Protein AF-A0A497QEI2-F1 (afdb_monomer_lite)

Structure (mmCIF, N/CA/C/O backbone):
data_AF-A0A497QEI2-F1
#
_entry.id   AF-A0A497QEI2-F1
#
loop_
_atom_site.group_PDB
_atom_site.id
_atom_site.type_symbol
_atom_site.label_atom_id
_atom_site.label_alt_id
_atom_site.label_comp_id
_atom_site.label_asym_id
_atom_site.label_entity_id
_atom_site.label_seq_id
_atom_site.pdbx_PDB_ins_code
_atom_site.Cartn_x
_atom_site.Cartn_y
_atom_site.Cartn_z
_atom_site.occupancy
_atom_site.B_iso_or_equiv
_atom_site.auth_seq_id
_atom_site.auth_comp_id
_atom_site.auth_asym_id
_atom_site.auth_atom_id
_atom_site.pdbx_PDB_model_num
ATOM 1 N N . MET A 1 1 ? 20.158 -14.755 -14.383 1.00 67.44 1 MET A N 1
ATOM 2 C CA . MET A 1 1 ? 20.788 -13.424 -14.529 1.00 67.44 1 MET A CA 1
ATOM 3 C C . MET A 1 1 ? 19.788 -12.566 -15.291 1.00 67.44 1 MET A C 1
ATOM 5 O O . MET A 1 1 ? 19.234 -13.089 -16.249 1.00 67.44 1 MET A O 1
ATOM 9 N N . ALA A 1 2 ? 19.468 -11.356 -14.830 1.00 78.56 2 ALA A N 1
ATOM 10 C CA . ALA A 1 2 ? 18.499 -10.498 -15.522 1.00 78.56 2 ALA A CA 1
ATOM 11 C C . ALA A 1 2 ? 19.090 -9.981 -16.848 1.00 78.56 2 ALA A C 1
ATOM 13 O O . ALA A 1 2 ? 20.278 -9.659 -16.894 1.00 78.56 2 ALA A O 1
ATOM 14 N N . ASP A 1 3 ? 18.283 -9.929 -17.911 1.00 86.31 3 ASP A N 1
ATOM 15 C CA . ASP A 1 3 ? 18.670 -9.302 -19.179 1.00 86.31 3 ASP A CA 1
ATOM 16 C C . ASP A 1 3 ? 18.530 -7.783 -19.051 1.00 86.31 3 ASP A C 1
ATOM 18 O O . ASP A 1 3 ? 17.438 -7.269 -18.826 1.00 86.31 3 ASP A O 1
ATOM 22 N N . LEU A 1 4 ? 19.639 -7.058 -19.184 1.00 87.56 4 LEU A N 1
ATOM 23 C CA . LEU A 1 4 ? 19.651 -5.602 -19.032 1.00 87.56 4 LEU A CA 1
ATOM 24 C C . LEU A 1 4 ? 19.165 -4.856 -20.283 1.00 87.56 4 LEU A C 1
ATOM 26 O O . LEU A 1 4 ? 18.979 -3.645 -20.230 1.00 87.56 4 LEU A O 1
ATOM 30 N N . ARG A 1 5 ? 18.967 -5.546 -21.413 1.00 91.75 5 ARG A N 1
ATOM 31 C CA . ARG A 1 5 ? 18.490 -4.930 -22.666 1.00 91.75 5 ARG A CA 1
ATOM 32 C C . ARG A 1 5 ? 16.989 -4.642 -22.656 1.00 91.75 5 ARG A C 1
ATOM 34 O O . ARG A 1 5 ? 16.527 -3.863 -23.479 1.00 91.75 5 ARG A O 1
ATOM 41 N N . SER A 1 6 ? 16.256 -5.271 -21.744 1.00 89.44 6 SER A N 1
ATOM 42 C CA . SER A 1 6 ? 14.812 -5.120 -21.543 1.00 89.44 6 SER A CA 1
ATOM 43 C C . SER A 1 6 ? 14.510 -4.830 -20.072 1.00 89.44 6 SER A C 1
ATOM 45 O O . SER A 1 6 ? 13.608 -5.425 -19.489 1.00 89.44 6 SER A O 1
ATOM 47 N N . LEU A 1 7 ? 15.350 -4.010 -19.434 1.00 92.81 7 LEU A N 1
ATOM 48 C CA . LEU A 1 7 ? 15.159 -3.656 -18.035 1.00 92.81 7 LEU A CA 1
ATOM 49 C C . LEU A 1 7 ? 13.939 -2.737 -17.898 1.00 92.81 7 LEU A C 1
ATOM 51 O O . LEU A 1 7 ? 13.937 -1.636 -18.441 1.00 92.81 7 LEU A O 1
ATOM 55 N N . GLU A 1 8 ? 12.960 -3.194 -17.130 1.00 93.69 8 GLU A N 1
ATOM 56 C CA . GLU A 1 8 ? 11.749 -2.460 -16.760 1.00 93.69 8 GLU A CA 1
ATOM 57 C C . GLU A 1 8 ? 11.865 -1.954 -15.318 1.00 93.69 8 GLU A C 1
ATOM 59 O O . GLU A 1 8 ? 12.496 -2.594 -14.466 1.00 93.69 8 GLU A O 1
ATOM 64 N N . ILE A 1 9 ? 11.268 -0.796 -15.037 1.00 95.19 9 ILE A N 1
ATOM 65 C CA . ILE A 1 9 ? 11.345 -0.139 -13.731 1.00 95.19 9 ILE A CA 1
ATOM 66 C C . ILE A 1 9 ? 9.950 -0.074 -13.116 1.00 95.19 9 ILE A C 1
ATOM 68 O O . ILE A 1 9 ? 9.048 0.595 -13.614 1.00 95.19 9 ILE A O 1
ATOM 72 N N . GLY A 1 10 ? 9.790 -0.753 -11.981 1.00 96.88 10 GLY A N 1
ATOM 73 C CA . GLY A 1 10 ? 8.594 -0.660 -11.148 1.00 96.88 10 GLY A CA 1
ATOM 74 C C . GLY A 1 10 ? 8.697 0.426 -10.077 1.00 96.88 10 GLY A C 1
ATOM 75 O O . GLY A 1 10 ? 9.791 0.836 -9.682 1.00 96.88 10 GLY A O 1
ATOM 76 N N . ALA A 1 11 ? 7.546 0.848 -9.560 1.00 97.06 11 ALA A N 1
ATOM 77 C CA . ALA A 1 11 ? 7.425 1.750 -8.418 1.00 97.06 11 ALA A CA 1
ATOM 78 C C . ALA A 1 11 ? 6.603 1.114 -7.280 1.00 97.06 11 ALA A C 1
ATOM 80 O O . ALA A 1 11 ? 5.790 0.218 -7.513 1.00 97.06 11 ALA A O 1
ATOM 81 N N . PRO A 1 12 ? 6.752 1.574 -6.028 1.00 95.38 12 PRO A N 1
ATOM 82 C CA . PRO A 1 12 ? 5.776 1.279 -4.987 1.00 95.38 12 PRO A CA 1
ATOM 83 C C . PRO A 1 12 ? 4.404 1.845 -5.376 1.00 95.38 12 PRO A C 1
ATOM 85 O O . PRO A 1 12 ? 4.284 3.021 -5.723 1.00 95.38 12 PRO A O 1
ATOM 88 N N . GLY A 1 13 ? 3.372 1.010 -5.316 1.00 93.75 13 GLY A N 1
ATOM 89 C CA . GLY A 1 13 ? 1.993 1.431 -5.514 1.00 93.75 13 GLY A CA 1
ATOM 90 C C . GLY A 1 13 ? 1.532 2.329 -4.361 1.00 93.75 13 GLY A C 1
ATOM 91 O O . GLY A 1 13 ? 1.908 2.091 -3.212 1.00 93.75 13 GLY A O 1
ATOM 92 N N . PRO A 1 14 ? 0.735 3.374 -4.618 1.00 92.81 14 PRO A N 1
ATOM 93 C CA . PRO A 1 14 ? 0.206 4.228 -3.565 1.00 92.81 14 PRO A CA 1
ATOM 94 C C . PRO A 1 14 ? -0.941 3.517 -2.840 1.00 92.81 14 PRO A C 1
ATOM 96 O O . PRO A 1 14 ? -1.903 3.088 -3.464 1.00 92.81 14 PRO A O 1
ATOM 99 N N . PHE A 1 15 ? -0.858 3.413 -1.517 1.00 87.75 15 PHE A N 1
ATOM 100 C CA . PHE A 1 15 ? -1.844 2.694 -0.696 1.00 87.75 15 PHE A CA 1
ATOM 101 C C . PHE A 1 15 ? -2.321 3.503 0.515 1.00 87.75 15 PHE A C 1
ATOM 103 O O . PHE A 1 15 ? -3.017 2.977 1.373 1.00 87.75 15 PHE A O 1
ATOM 110 N N . LEU A 1 16 ? -1.912 4.769 0.629 1.00 86.06 16 LEU A N 1
ATOM 111 C CA . LEU A 1 16 ? -2.331 5.613 1.744 1.00 86.06 16 LEU A CA 1
ATOM 112 C C . LEU A 1 16 ? -3.706 6.232 1.458 1.00 86.06 16 LEU A C 1
ATOM 114 O O . LEU A 1 16 ? -3.910 6.736 0.346 1.00 86.06 16 LEU A O 1
ATOM 118 N N . PRO A 1 17 ? -4.619 6.234 2.445 1.00 82.94 17 PRO A N 1
ATOM 119 C CA . PRO A 1 17 ? -5.944 6.806 2.288 1.00 82.94 17 PRO A CA 1
ATOM 120 C C . PRO A 1 17 ? -5.893 8.343 2.199 1.00 82.94 17 PRO A C 1
ATOM 122 O O . PRO A 1 17 ? -4.898 8.974 2.581 1.00 82.94 17 PRO A O 1
ATOM 125 N N . PRO A 1 18 ? -6.972 8.977 1.705 1.00 85.12 18 PRO A N 1
ATOM 126 C CA . PRO A 1 18 ? -8.173 8.349 1.144 1.00 85.12 18 PRO A CA 1
ATOM 127 C C . PRO A 1 18 ? -7.907 7.674 -0.211 1.00 85.12 18 PRO A C 1
ATOM 129 O O . PRO A 1 18 ? -7.002 8.077 -0.947 1.00 85.12 18 PRO A O 1
ATOM 132 N N . TRP A 1 19 ? -8.736 6.688 -0.573 1.00 84.06 19 TRP A N 1
ATOM 133 C CA . TRP A 1 19 ? -8.629 5.944 -1.839 1.00 84.06 19 TRP A CA 1
ATOM 134 C C . TRP A 1 19 ? -8.483 6.842 -3.080 1.00 84.06 19 TRP A C 1
ATOM 136 O O . TRP A 1 19 ? -7.691 6.546 -3.976 1.00 84.06 19 TRP A O 1
ATOM 146 N N . ASP A 1 20 ? -9.173 7.983 -3.121 1.00 89.69 20 ASP A N 1
ATOM 147 C CA . ASP A 1 20 ? -9.088 8.926 -4.243 1.00 89.69 20 ASP A CA 1
ATOM 148 C C . ASP A 1 20 ? -7.663 9.460 -4.471 1.00 89.69 20 ASP A C 1
ATOM 150 O O . ASP A 1 20 ? -7.241 9.660 -5.616 1.00 89.69 20 ASP A O 1
ATOM 154 N N . ASN A 1 21 ? -6.884 9.642 -3.399 1.00 91.00 21 ASN A N 1
ATOM 155 C CA . ASN A 1 21 ? -5.480 10.038 -3.501 1.00 91.00 21 ASN A CA 1
ATOM 156 C C . ASN A 1 21 ? -4.614 8.887 -4.011 1.00 91.00 21 ASN A C 1
ATOM 158 O O . ASN A 1 21 ? -3.746 9.116 -4.857 1.00 91.00 21 ASN A O 1
ATOM 162 N N . ALA A 1 22 ? -4.863 7.660 -3.545 1.00 91.00 22 ALA A N 1
ATOM 163 C CA . ALA A 1 22 ? -4.190 6.473 -4.058 1.00 91.00 22 ALA A CA 1
ATOM 164 C C . ALA A 1 22 ? -4.424 6.328 -5.571 1.00 91.0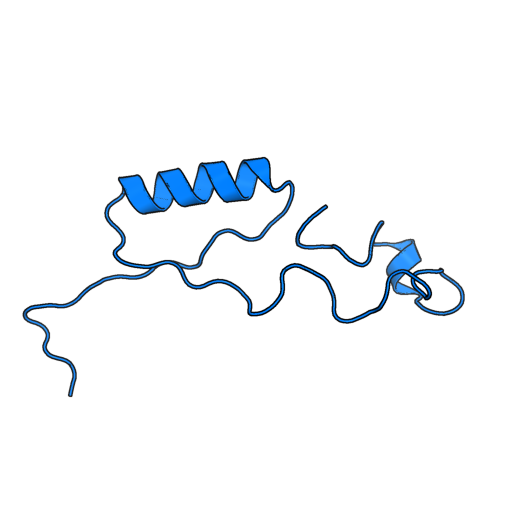0 22 ALA A C 1
ATOM 166 O O . ALA A 1 22 ? -3.468 6.240 -6.342 1.00 91.0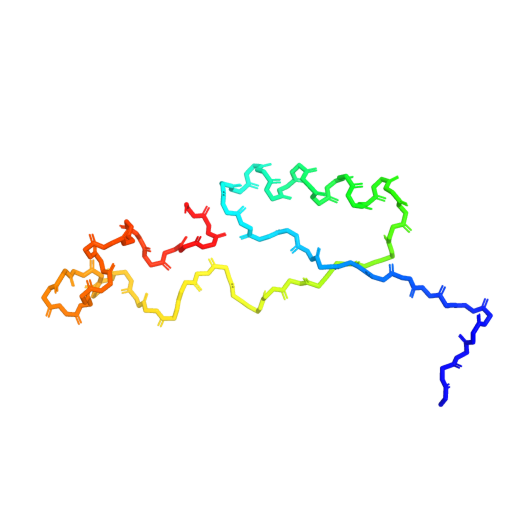0 22 ALA A O 1
ATOM 167 N N . LEU A 1 23 ? -5.675 6.443 -6.026 1.00 92.50 23 LEU A N 1
ATOM 168 C CA . LEU A 1 23 ? -6.032 6.370 -7.443 1.00 92.50 23 LEU A CA 1
ATOM 169 C C . LEU A 1 23 ? -5.386 7.490 -8.271 1.00 92.50 23 LEU A C 1
ATOM 171 O O . LEU A 1 23 ? -4.843 7.234 -9.349 1.00 92.50 23 LEU A O 1
ATOM 175 N N . LYS A 1 24 ? -5.427 8.735 -7.784 1.00 95.81 24 LYS A N 1
ATOM 176 C CA . LYS A 1 24 ? -4.779 9.876 -8.447 1.00 95.81 24 LYS A CA 1
ATOM 177 C C . LYS A 1 24 ? -3.276 9.647 -8.608 1.00 95.81 24 LYS A C 1
ATOM 179 O O . LYS A 1 24 ? -2.733 9.896 -9.683 1.00 95.81 24 LYS A O 1
ATOM 184 N N . ASN A 1 25 ? -2.612 9.174 -7.558 1.00 95.56 25 ASN A N 1
ATOM 185 C CA . ASN A 1 25 ? -1.172 8.948 -7.570 1.00 95.56 25 ASN A CA 1
ATOM 186 C C . ASN A 1 25 ? -0.793 7.755 -8.450 1.00 95.56 25 ASN A C 1
ATOM 188 O O . ASN A 1 25 ? 0.212 7.827 -9.149 1.00 95.56 25 ASN A O 1
ATOM 192 N N . ALA A 1 26 ? -1.614 6.703 -8.493 1.00 96.00 26 ALA A N 1
ATOM 193 C CA . ALA A 1 26 ? -1.383 5.565 -9.377 1.00 96.00 26 ALA A CA 1
ATOM 194 C C . ALA A 1 26 ? -1.398 6.018 -10.846 1.00 96.00 26 ALA A C 1
ATOM 196 O O . ALA A 1 26 ? -0.485 5.705 -11.601 1.00 96.00 26 ALA A O 1
ATOM 197 N N . ARG A 1 27 ? -2.365 6.863 -11.231 1.00 97.19 27 ARG A N 1
ATOM 198 C CA . ARG A 1 27 ? -2.421 7.460 -12.579 1.00 97.19 27 ARG A CA 1
ATOM 199 C C . ARG A 1 27 ? -1.211 8.336 -12.902 1.00 97.19 27 ARG A C 1
ATOM 201 O O . ARG A 1 27 ? -0.809 8.408 -14.057 1.00 97.19 27 ARG A O 1
ATOM 208 N N . LEU A 1 28 ? -0.656 9.030 -11.908 1.00 97.38 28 LEU A N 1
ATOM 209 C CA . LEU A 1 28 ? 0.569 9.807 -12.090 1.00 97.38 28 LEU A CA 1
ATOM 210 C C . LEU A 1 28 ? 1.782 8.895 -12.308 1.00 97.38 28 LEU A C 1
ATOM 212 O O . LEU A 1 28 ? 2.591 9.173 -13.179 1.00 97.38 28 LEU A O 1
ATOM 216 N N . ILE A 1 29 ? 1.914 7.813 -11.542 1.00 97.69 29 ILE A N 1
ATOM 217 C CA . ILE A 1 29 ? 3.014 6.853 -11.714 1.00 97.69 29 ILE A CA 1
ATOM 218 C C . ILE A 1 29 ? 2.941 6.205 -13.103 1.00 97.69 29 ILE A C 1
ATOM 220 O O . ILE A 1 29 ? 3.949 6.150 -13.799 1.00 97.69 29 ILE A O 1
ATOM 224 N N . ASP A 1 30 ? 1.747 5.794 -13.532 1.00 97.06 30 ASP A N 1
ATOM 225 C CA . ASP A 1 30 ? 1.506 5.252 -14.874 1.00 97.06 30 ASP A CA 1
ATOM 226 C C . ASP A 1 30 ? 1.897 6.259 -15.973 1.00 97.06 30 ASP A C 1
ATOM 228 O O . ASP A 1 30 ? 2.650 5.936 -16.889 1.00 97.06 30 ASP A O 1
ATOM 232 N N . SER A 1 31 ? 1.495 7.529 -15.835 1.00 98.19 31 SER A N 1
ATOM 233 C CA . SER A 1 31 ? 1.827 8.565 -16.824 1.00 98.19 31 SER A CA 1
ATOM 234 C C . SER A 1 31 ? 3.311 8.950 -16.871 1.00 98.19 31 SER A C 1
ATOM 236 O O . SER A 1 31 ? 3.759 9.516 -17.869 1.00 98.19 31 SER A O 1
ATOM 238 N N . LEU A 1 32 ? 4.082 8.633 -15.826 1.00 97.88 32 LEU A N 1
ATOM 239 C CA . LEU A 1 32 ? 5.537 8.800 -15.791 1.00 97.88 32 LEU A CA 1
ATOM 240 C C . LEU A 1 32 ? 6.291 7.654 -16.488 1.00 97.88 32 LEU A C 1
ATOM 242 O O . LEU A 1 32 ? 7.504 7.767 -16.664 1.00 97.88 32 LEU A O 1
ATOM 246 N N . GLY A 1 33 ? 5.595 6.592 -16.908 1.00 97.06 33 GLY A N 1
ATOM 247 C CA . GLY A 1 33 ? 6.165 5.491 -17.687 1.00 97.06 33 GLY A CA 1
ATOM 248 C C . GLY A 1 33 ? 6.803 4.377 -16.858 1.00 97.06 33 GLY A C 1
ATOM 249 O O . GLY A 1 33 ? 7.682 3.692 -17.368 1.00 97.06 33 GLY A O 1
ATOM 250 N N . TYR A 1 34 ? 6.401 4.205 -15.595 1.00 97.75 34 TYR A N 1
ATOM 251 C CA . TYR A 1 34 ? 6.775 3.016 -14.821 1.00 97.75 34 TYR A CA 1
ATOM 252 C C . TYR A 1 34 ? 6.012 1.787 -15.326 1.00 97.75 34 TYR A C 1
ATOM 254 O O . TYR A 1 34 ? 4.809 1.856 -15.567 1.00 97.75 34 TYR A O 1
ATOM 262 N N . ASP A 1 35 ? 6.691 0.648 -15.414 1.00 96.75 35 ASP A N 1
ATOM 263 C CA . ASP A 1 35 ? 6.137 -0.581 -15.998 1.00 96.75 35 ASP A CA 1
ATOM 264 C C . ASP A 1 35 ? 5.226 -1.351 -15.032 1.00 96.75 35 ASP A C 1
ATOM 266 O O . ASP A 1 35 ? 4.387 -2.156 -15.437 1.00 96.75 35 ASP A O 1
ATOM 270 N N . SER A 1 36 ? 5.402 -1.145 -13.725 1.00 96.81 36 SER A N 1
ATOM 271 C CA . SER A 1 36 ? 4.644 -1.862 -12.700 1.00 96.81 36 SER A CA 1
ATOM 272 C C . SER A 1 36 ? 4.522 -1.082 -11.397 1.00 96.81 36 SER A C 1
ATOM 274 O O . SER A 1 36 ? 5.329 -0.204 -11.082 1.00 96.81 36 SER A O 1
ATOM 276 N N . MET A 1 37 ? 3.504 -1.437 -10.611 1.00 97.19 37 MET A N 1
ATOM 277 C CA . MET A 1 37 ? 3.314 -0.951 -9.248 1.00 97.19 37 MET A CA 1
ATOM 278 C C . MET A 1 37 ? 3.203 -2.128 -8.280 1.00 97.19 37 MET A C 1
ATOM 280 O O . MET A 1 37 ? 2.431 -3.056 -8.517 1.00 97.19 37 MET A O 1
ATOM 284 N N . ALA A 1 38 ? 3.949 -2.080 -7.177 1.00 95.12 38 ALA A N 1
ATOM 285 C CA . ALA A 1 38 ? 3.888 -3.085 -6.116 1.00 95.12 38 ALA A CA 1
ATOM 286 C C . ALA A 1 38 ? 3.032 -2.587 -4.944 1.00 95.12 38 ALA A C 1
ATOM 288 O O . ALA A 1 38 ? 3.366 -1.580 -4.321 1.00 95.12 38 ALA A O 1
ATOM 289 N N . PHE A 1 39 ? 1.949 -3.295 -4.633 1.00 90.75 39 PHE A N 1
ATOM 290 C CA . PHE A 1 39 ? 1.041 -2.966 -3.532 1.00 90.75 39 PHE A CA 1
ATOM 291 C C . PHE A 1 39 ? 1.238 -3.923 -2.349 1.00 90.75 39 PHE A C 1
ATOM 293 O O . PHE A 1 39 ? 1.697 -5.050 -2.560 1.00 90.75 39 PHE A O 1
ATOM 300 N N . PRO A 1 40 ? 0.891 -3.504 -1.117 1.00 85.69 40 PRO A N 1
ATOM 301 C CA . PRO A 1 40 ? 0.738 -4.446 -0.015 1.00 85.69 40 PRO A CA 1
ATOM 302 C C . PRO A 1 40 ? -0.314 -5.507 -0.369 1.00 85.69 40 PRO A C 1
ATOM 304 O O . PRO A 1 40 ? -1.240 -5.260 -1.142 1.00 85.69 40 PRO A O 1
ATOM 307 N N . ASP A 1 41 ? -0.170 -6.697 0.201 1.00 85.44 41 ASP A N 1
ATOM 308 C CA . ASP A 1 41 ? -1.082 -7.828 0.005 1.00 85.44 41 ASP A CA 1
ATOM 309 C C . ASP A 1 41 ? -2.471 -7.595 0.624 1.00 85.44 41 ASP A C 1
ATOM 311 O O . ASP A 1 41 ? -3.430 -8.282 0.269 1.00 85.44 41 ASP A O 1
ATOM 315 N N . HIS A 1 42 ? -2.596 -6.603 1.508 1.00 79.94 42 HIS A N 1
ATOM 316 C CA . HIS A 1 42 ? -3.850 -6.177 2.114 1.00 79.94 42 HIS A CA 1
ATOM 317 C C . HIS A 1 42 ? -3.955 -4.640 2.195 1.00 79.94 42 HIS A C 1
ATOM 319 O O . HIS A 1 42 ? -2.992 -3.940 2.508 1.00 79.94 42 HIS A O 1
ATOM 325 N N . PHE A 1 43 ? -5.163 -4.109 1.964 1.00 74.62 43 PHE A N 1
ATOM 326 C CA . PHE A 1 43 ? -5.508 -2.693 2.198 1.00 74.62 43 PHE A CA 1
ATOM 327 C C . PHE A 1 43 ? -6.267 -2.466 3.522 1.00 74.62 43 PHE A C 1
ATOM 329 O O . PHE A 1 43 ? -6.521 -1.336 3.927 1.00 74.62 43 PHE A O 1
ATOM 336 N N . ALA A 1 44 ? -6.624 -3.537 4.227 1.00 75.50 44 ALA A N 1
ATOM 337 C CA . ALA A 1 44 ? -7.182 -3.469 5.575 1.00 75.50 44 ALA A CA 1
ATOM 338 C C . ALA A 1 44 ? -6.126 -3.917 6.586 1.00 75.50 44 ALA A C 1
ATOM 340 O O . ALA A 1 44 ? -5.217 -4.668 6.240 1.00 75.50 44 ALA A O 1
ATOM 341 N N . GLY A 1 45 ? -6.224 -3.472 7.834 1.00 76.12 45 GLY A N 1
ATOM 342 C CA . GLY A 1 45 ? -5.437 -4.048 8.916 1.00 76.12 45 GLY A CA 1
ATOM 343 C C . GLY A 1 45 ? -5.799 -5.517 9.160 1.00 76.12 45 GLY A C 1
ATOM 344 O O . GLY A 1 45 ? -6.841 -6.013 8.737 1.00 76.12 45 GLY A O 1
ATOM 345 N N . PHE A 1 46 ? -4.944 -6.224 9.895 1.00 82.12 46 PHE A N 1
ATOM 346 C CA . PHE A 1 46 ? -5.154 -7.638 10.237 1.00 82.12 46 PHE A CA 1
ATOM 347 C C . PHE A 1 46 ? -6.160 -7.871 11.375 1.00 82.12 46 PHE A C 1
ATOM 349 O O . PHE A 1 46 ? -6.381 -9.011 11.783 1.00 82.12 46 PHE A O 1
ATOM 356 N N . VAL A 1 47 ? -6.741 -6.803 11.927 1.00 88.88 47 VAL A N 1
ATOM 357 C CA . VAL A 1 47 ? -7.654 -6.866 13.071 1.00 88.88 47 VAL A CA 1
ATOM 358 C C . VAL A 1 47 ? -9.088 -6.672 12.575 1.00 88.88 47 VAL A C 1
ATOM 360 O O . VAL A 1 47 ? -9.367 -5.655 11.942 1.00 88.88 47 VAL A O 1
ATOM 363 N N . PRO A 1 48 ? -10.011 -7.606 12.857 1.00 89.56 48 PRO A N 1
ATOM 364 C CA . PRO A 1 48 ? -11.408 -7.457 12.478 1.00 89.56 48 PRO A CA 1
ATOM 365 C C . PRO A 1 48 ? -12.065 -6.228 13.112 1.00 89.56 48 PRO A C 1
ATOM 367 O O . PRO A 1 48 ? -11.867 -5.932 14.290 1.00 89.56 48 PRO A O 1
ATOM 370 N N . GLU A 1 49 ? -12.941 -5.577 12.356 1.00 90.81 49 GLU A N 1
ATOM 371 C CA . GLU A 1 49 ? -13.707 -4.416 12.822 1.00 90.81 49 GLU A CA 1
ATOM 372 C C . GLU A 1 49 ? -14.591 -4.715 14.034 1.00 90.81 49 GLU A C 1
ATOM 374 O O . GLU A 1 49 ? -14.708 -3.887 14.932 1.00 90.81 49 GLU A O 1
ATOM 379 N N . CYS A 1 50 ? -15.135 -5.930 14.132 1.00 93.69 50 CYS A N 1
ATOM 380 C CA . CYS A 1 50 ? -15.986 -6.326 15.255 1.00 93.69 50 CYS A CA 1
ATOM 381 C C . CYS A 1 50 ? -15.278 -6.325 16.620 1.00 93.69 50 CYS A C 1
ATOM 383 O O . CYS A 1 50 ? -15.958 -6.372 17.643 1.00 93.69 50 CYS A O 1
ATOM 385 N N . ILE A 1 51 ? -13.941 -6.274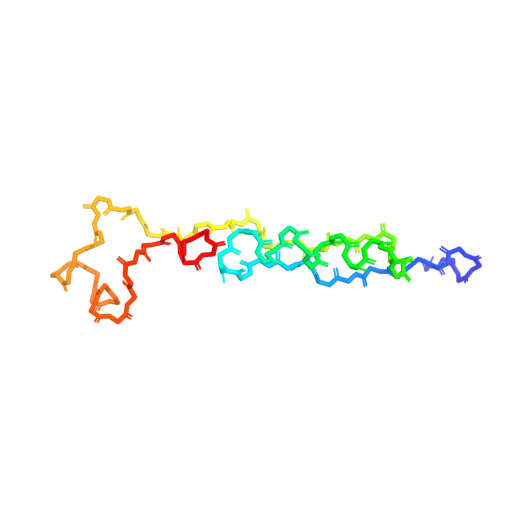 16.643 1.00 94.50 51 ILE A N 1
ATOM 386 C CA . ILE A 1 51 ? -13.135 -6.161 17.865 1.00 94.50 51 ILE A CA 1
ATOM 387 C C . ILE A 1 51 ? -12.332 -4.853 17.924 1.00 94.50 51 ILE A C 1
ATOM 389 O O . ILE A 1 51 ? -11.436 -4.708 18.760 1.00 94.50 51 ILE A O 1
ATOM 393 N N . TRP A 1 52 ? -12.633 -3.888 17.048 1.00 94.00 52 TRP A N 1
ATOM 394 C CA . TRP A 1 52 ? -11.974 -2.583 17.008 1.00 94.00 52 TRP A CA 1
ATOM 395 C C . TRP A 1 52 ? -12.550 -1.615 18.048 1.00 94.00 52 TRP A C 1
ATOM 397 O O . TRP A 1 52 ? -13.058 -0.538 17.743 1.00 94.00 52 TRP A O 1
ATOM 407 N N . THR A 1 53 ? -12.490 -2.020 19.310 1.00 95.19 53 THR A N 1
ATOM 408 C CA . THR A 1 53 ? -12.941 -1.232 20.457 1.00 95.19 53 THR A CA 1
ATOM 409 C C . THR A 1 53 ? -11.772 -1.010 21.418 1.00 95.19 53 THR A C 1
ATOM 411 O O . THR A 1 53 ? -10.912 -1.884 21.525 1.00 95.19 53 THR A O 1
ATOM 414 N N . PRO A 1 54 ? -11.687 0.127 22.137 1.00 95.88 54 PRO A N 1
ATOM 415 C CA . PRO A 1 54 ? -10.544 0.423 23.009 1.00 95.88 54 PRO A CA 1
ATOM 416 C C . PRO A 1 54 ? -10.248 -0.611 24.104 1.00 95.88 54 PRO A C 1
ATOM 418 O O . PRO A 1 54 ? -9.116 -0.686 24.579 1.00 95.88 54 PRO A O 1
ATOM 421 N N . ASP A 1 55 ? -11.249 -1.385 24.524 1.00 96.31 55 ASP A N 1
ATOM 422 C CA . ASP A 1 55 ? -11.129 -2.430 25.541 1.00 96.31 55 ASP A CA 1
ATOM 423 C C . ASP A 1 55 ? -10.487 -3.725 25.015 1.00 96.31 55 ASP A C 1
ATOM 425 O O . ASP A 1 55 ? -9.806 -4.408 25.778 1.00 96.31 55 ASP A O 1
ATOM 429 N N . ILE A 1 56 ? -10.651 -4.044 23.724 1.00 96.56 56 ILE A N 1
ATOM 430 C CA . ILE A 1 56 ? -10.057 -5.236 23.088 1.00 96.56 56 ILE A CA 1
ATOM 431 C C . ILE A 1 56 ? -8.814 -4.864 22.274 1.00 96.56 56 ILE A C 1
ATOM 433 O O . ILE A 1 56 ? -7.798 -5.559 22.315 1.00 96.56 56 ILE A O 1
ATOM 437 N N . THR A 1 57 ? -8.877 -3.741 21.565 1.00 94.94 57 THR A N 1
ATOM 438 C CA . THR A 1 57 ? -7.832 -3.230 20.681 1.00 94.94 57 THR A CA 1
ATOM 439 C C . THR A 1 57 ? -7.447 -1.810 21.108 1.00 94.94 57 THR A C 1
ATOM 441 O O . THR A 1 57 ? -8.002 -0.839 20.593 1.00 94.94 57 THR A O 1
ATOM 444 N N . PRO A 1 58 ? -6.456 -1.633 22.006 1.00 95.00 58 PRO A N 1
ATOM 445 C CA . PRO A 1 58 ? -6.062 -0.311 22.506 1.00 95.00 58 PRO A CA 1
ATOM 446 C C . PRO A 1 58 ? -5.645 0.691 21.417 1.00 95.00 58 PRO A C 1
ATOM 448 O O . PRO A 1 58 ? -5.765 1.899 21.612 1.00 95.00 58 PRO A O 1
ATOM 451 N N . LEU A 1 59 ? -5.194 0.206 20.252 1.00 92.56 59 LEU A N 1
ATOM 452 C CA . LEU A 1 59 ? -4.877 1.043 19.089 1.00 92.56 59 LEU A CA 1
ATOM 453 C C . LEU A 1 59 ? -6.094 1.836 18.574 1.00 92.56 59 LEU A C 1
ATOM 455 O O . LEU A 1 59 ? -5.911 2.917 18.016 1.00 92.56 59 LEU A O 1
ATOM 459 N N . ALA A 1 60 ? -7.321 1.372 18.836 1.00 93.31 60 ALA A N 1
ATOM 460 C CA . ALA A 1 60 ? -8.554 2.086 18.502 1.00 93.31 60 ALA A CA 1
ATOM 461 C C . ALA A 1 60 ? -8.673 3.462 19.194 1.00 93.31 60 ALA A C 1
ATOM 463 O O . ALA A 1 60 ? -9.468 4.296 18.776 1.00 93.31 60 ALA A O 1
ATOM 464 N N . LEU A 1 61 ? -7.867 3.738 20.231 1.00 94.75 61 LEU A N 1
ATOM 465 C CA . LEU A 1 61 ? -7.775 5.068 20.851 1.00 94.75 61 LEU A CA 1
ATOM 466 C C . LEU A 1 61 ? -7.057 6.103 19.974 1.00 94.75 61 LEU A C 1
ATOM 468 O O . LEU A 1 61 ? -7.237 7.302 20.172 1.00 94.75 61 LEU A O 1
ATOM 472 N N . LEU A 1 62 ? -6.202 5.647 19.059 1.00 93.06 62 LEU A N 1
ATOM 473 C CA . LEU A 1 62 ? -5.357 6.501 18.223 1.00 93.06 62 LEU A CA 1
ATOM 474 C C . LEU A 1 62 ? -5.751 6.432 16.749 1.00 93.06 62 LEU A C 1
ATOM 476 O O . LEU A 1 62 ? -5.582 7.409 16.024 1.00 93.06 62 LEU A O 1
ATOM 480 N N . GLN A 1 63 ? -6.255 5.282 16.307 1.00 89.38 63 GLN A N 1
ATOM 481 C CA . GLN A 1 63 ? -6.598 5.022 14.920 1.00 89.38 63 GLN A CA 1
ATOM 482 C C . GLN A 1 63 ? -8.114 4.782 14.779 1.00 89.38 63 GLN A C 1
ATOM 484 O O . GLN A 1 63 ? -8.632 3.849 15.399 1.00 89.38 63 GLN A O 1
ATOM 489 N N . PRO A 1 64 ? -8.824 5.574 13.946 1.00 86.62 64 PRO A N 1
ATOM 490 C CA . PRO A 1 64 ? -10.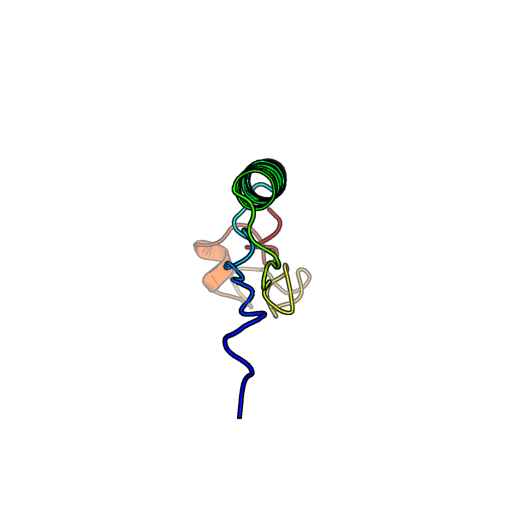289 5.542 13.867 1.00 86.62 64 PRO A CA 1
ATOM 491 C C . PRO A 1 64 ? -10.9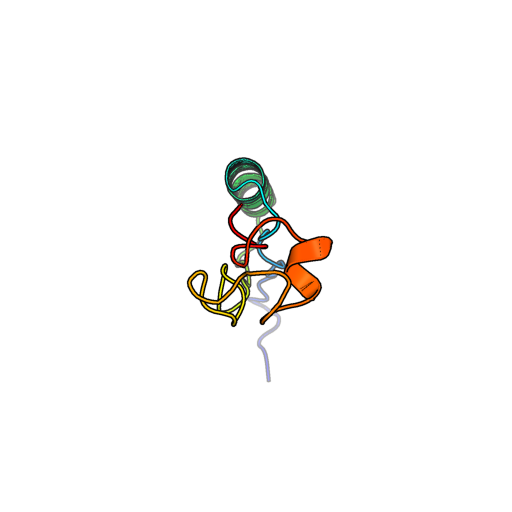02 4.202 13.449 1.00 86.62 64 PRO A C 1
ATOM 493 O O . PRO A 1 64 ? -12.014 3.889 13.859 1.00 86.62 64 PRO A O 1
ATOM 496 N N . SER A 1 65 ? -10.195 3.425 12.631 1.00 87.94 65 SER A N 1
ATOM 497 C CA . SER A 1 65 ? -10.723 2.238 11.956 1.00 87.94 65 SER A CA 1
ATOM 498 C C . SER A 1 65 ? -9.618 1.191 11.783 1.00 87.94 65 SER A C 1
ATOM 500 O O . SER A 1 65 ? -8.448 1.573 11.662 1.00 87.94 65 SER A O 1
ATOM 502 N N . PRO A 1 66 ? -9.927 -0.120 11.756 1.00 87.81 66 PRO A N 1
ATOM 503 C CA . PRO A 1 66 ? -8.960 -1.139 11.339 1.00 87.81 66 PRO A CA 1
ATOM 504 C C . PRO A 1 66 ? -8.615 -1.028 9.846 1.00 87.81 66 PRO A C 1
ATOM 506 O O . PRO A 1 66 ? -7.622 -1.605 9.406 1.00 87.81 66 PRO A O 1
ATOM 509 N N . HIS A 1 67 ? -9.409 -0.298 9.056 1.00 84.31 67 HIS A N 1
ATOM 510 C CA . HIS A 1 67 ? -9.255 -0.136 7.609 1.00 84.31 67 HIS A CA 1
ATOM 511 C C . HIS A 1 67 ? -8.244 0.965 7.253 1.00 84.31 67 HIS A C 1
ATOM 513 O O . HIS A 1 67 ? -8.483 1.763 6.354 1.00 84.31 67 HIS A O 1
ATOM 519 N N . THR A 1 68 ? -7.096 1.008 7.941 1.00 73.56 68 THR A N 1
ATOM 520 C CA . THR A 1 68 ? -6.095 2.097 7.870 1.00 73.56 68 THR A CA 1
ATOM 521 C C . THR A 1 68 ? -5.626 2.458 6.466 1.00 73.56 68 THR A C 1
ATOM 523 O O . THR A 1 68 ? -5.156 3.569 6.257 1.00 73.56 68 THR A O 1
ATOM 526 N N . TYR A 1 69 ? -5.641 1.513 5.524 1.00 74.25 69 TYR A N 1
ATOM 527 C CA . TYR A 1 69 ? -5.154 1.748 4.162 1.00 74.25 69 TYR A CA 1
ATOM 528 C C . TYR A 1 69 ? -6.291 1.942 3.147 1.00 74.25 69 TYR A C 1
ATOM 530 O O . TYR A 1 69 ? -6.035 2.098 1.956 1.00 74.25 69 TYR A O 1
ATOM 538 N N . TYR A 1 70 ? -7.542 1.960 3.616 1.00 68.50 70 TYR A N 1
ATOM 539 C CA . TYR A 1 70 ? -8.733 2.233 2.814 1.00 68.50 70 TYR A CA 1
ATOM 540 C C . TYR A 1 70 ? -9.418 3.548 3.226 1.00 68.50 70 TYR A C 1
ATOM 542 O O . TYR A 1 70 ? -9.784 4.333 2.346 1.00 68.50 70 TYR A O 1
ATOM 550 N N . GLU A 1 71 ? -9.547 3.800 4.536 1.00 65.31 71 GLU A N 1
ATOM 551 C CA . GLU A 1 71 ? -10.269 4.938 5.142 1.00 65.31 71 GLU A CA 1
ATOM 552 C C . GLU A 1 71 ? -9.351 6.024 5.712 1.00 65.31 71 GLU A C 1
ATOM 554 O O . GLU A 1 71 ? -8.379 5.684 6.425 1.00 65.31 71 GLU A O 1
#

pLDDT: mean 89.7, std 7.96, range [65.31, 98.19]

Secondary structure (DSSP, 8-state):
---GGG---EEEPP-PSSHHHHHHHHHHHHHTT-SEEE--S-SS-SS-GGG-STTT-GGGGT-S-S-TTT-

Sequence (71 aa):
MADLRSLEIGAPGPFLPP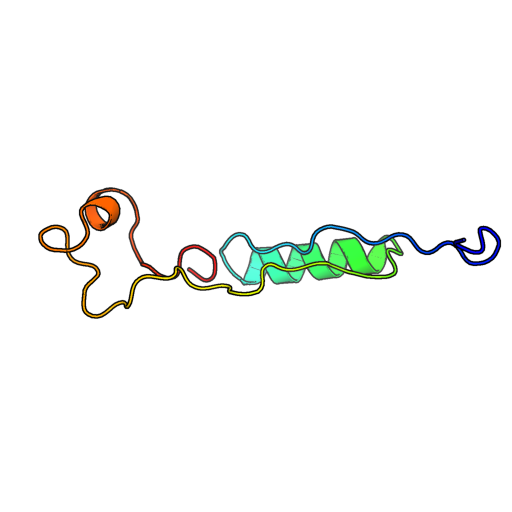WDNALKNARLIDSLGYDSMAFPDHFAGFVPECIWTPDITPLALLQPSPHTYYE

Radius of gyration: 17.09 Å; chains: 1; bounding box: 37×24×48 Å

Foldseek 3Di:
DDDPVPDAAEDAQQQADAPVVSVVVNVVCVVVPHPYYDYPPDQFAPDDQVQLDCVRDVCCVPDVGSNRRHD